Protein AF-A0A962DK98-F1 (afdb_monomer_lite)

Structure (mmCIF, N/CA/C/O backbone):
data_AF-A0A962DK98-F1
#
_entry.id   AF-A0A962DK98-F1
#
loop_
_atom_site.group_PDB
_atom_site.id
_atom_site.type_symbol
_atom_site.label_atom_id
_atom_site.label_alt_id
_atom_site.label_comp_id
_atom_site.label_asym_id
_atom_site.label_entity_id
_atom_site.label_seq_id
_atom_site.pdbx_PDB_ins_code
_atom_site.Cartn_x
_atom_site.Cartn_y
_atom_site.Cartn_z
_atom_site.occupancy
_atom_site.B_iso_or_equiv
_atom_site.auth_seq_id
_atom_site.auth_comp_id
_atom_site.auth_asym_id
_atom_site.auth_atom_id
_atom_site.pdbx_PDB_model_num
ATOM 1 N N . MET A 1 1 ? 20.259 10.736 -25.828 1.00 75.56 1 MET A N 1
ATOM 2 C CA . MET A 1 1 ? 18.842 11.181 -25.896 1.00 75.56 1 MET A CA 1
ATOM 3 C C . MET A 1 1 ? 17.900 9.994 -26.069 1.00 75.56 1 MET A C 1
ATOM 5 O O . MET A 1 1 ? 16.926 9.901 -25.338 1.00 75.56 1 MET A O 1
ATOM 9 N N . THR A 1 2 ? 18.225 9.055 -26.959 1.00 87.56 2 THR A N 1
ATOM 10 C CA . THR A 1 2 ? 17.518 7.776 -27.145 1.00 87.56 2 THR A CA 1
ATOM 11 C C . THR A 1 2 ? 17.383 6.957 -25.857 1.00 87.56 2 THR A C 1
ATOM 13 O O . THR A 1 2 ? 16.279 6.538 -25.536 1.00 87.56 2 THR A O 1
ATOM 16 N N . ASP A 1 3 ? 18.445 6.809 -25.060 1.00 86.94 3 ASP A N 1
ATOM 17 C CA . ASP A 1 3 ? 18.401 5.994 -23.829 1.00 86.94 3 ASP A CA 1
ATOM 18 C C . ASP A 1 3 ? 17.433 6.537 -22.774 1.00 86.94 3 ASP A C 1
ATOM 20 O O . ASP A 1 3 ? 16.737 5.778 -22.103 1.00 86.94 3 ASP A O 1
ATOM 24 N N . VAL A 1 4 ? 17.349 7.866 -22.662 1.00 91.19 4 VAL A N 1
ATOM 25 C CA . VAL A 1 4 ? 16.416 8.543 -21.751 1.00 91.19 4 VAL A CA 1
ATOM 26 C C . VAL A 1 4 ? 14.976 8.314 -22.204 1.00 91.19 4 VAL A C 1
ATOM 28 O O . VAL A 1 4 ? 14.119 8.014 -21.380 1.00 91.19 4 VAL A O 1
ATOM 31 N N . ILE A 1 5 ? 14.712 8.398 -23.511 1.00 93.88 5 ILE A N 1
ATOM 32 C CA . ILE A 1 5 ? 13.382 8.132 -24.075 1.00 93.88 5 ILE A CA 1
ATOM 33 C C . ILE A 1 5 ? 12.978 6.677 -23.816 1.00 93.88 5 ILE A C 1
ATOM 35 O O . ILE A 1 5 ? 11.867 6.426 -23.359 1.00 93.88 5 ILE A O 1
ATOM 39 N N . ILE A 1 6 ? 13.880 5.718 -24.040 1.00 92.94 6 ILE A N 1
ATOM 40 C CA . ILE A 1 6 ? 13.595 4.298 -23.798 1.00 92.94 6 ILE A CA 1
ATOM 41 C C . ILE A 1 6 ? 13.342 4.053 -22.301 1.00 92.94 6 ILE A C 1
ATOM 43 O O . ILE A 1 6 ? 12.376 3.379 -21.950 1.00 92.94 6 ILE A O 1
ATOM 47 N N . TRP A 1 7 ? 14.140 4.643 -21.407 1.00 93.62 7 TRP A N 1
ATOM 48 C CA . TRP A 1 7 ? 13.912 4.568 -19.957 1.00 93.62 7 TRP A CA 1
ATOM 49 C C . TRP A 1 7 ? 12.540 5.127 -19.539 1.00 93.62 7 TRP A C 1
ATOM 51 O O . TRP A 1 7 ? 11.826 4.496 -18.749 1.00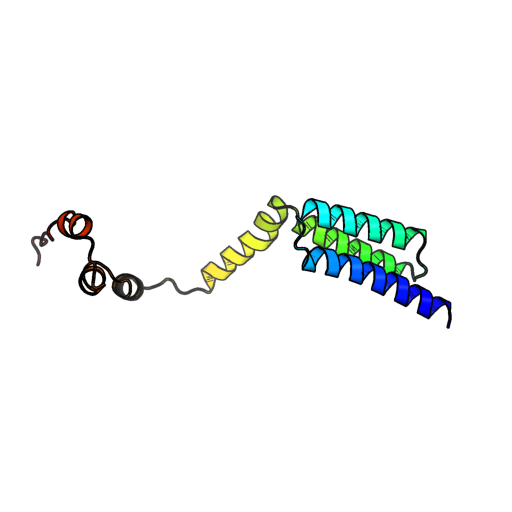 93.62 7 TRP A O 1
ATOM 61 N N . LEU A 1 8 ? 12.138 6.274 -20.096 1.00 94.25 8 LEU A N 1
ATOM 62 C CA . LEU A 1 8 ? 10.821 6.864 -19.853 1.00 94.25 8 LEU A CA 1
ATOM 63 C C . LEU A 1 8 ? 9.696 5.956 -20.351 1.00 94.25 8 LEU A C 1
ATOM 65 O O . LEU A 1 8 ? 8.725 5.753 -19.628 1.00 94.25 8 LEU A O 1
ATOM 69 N N . LEU A 1 9 ? 9.835 5.370 -21.543 1.00 95.69 9 LEU A N 1
ATOM 70 C CA . LEU A 1 9 ? 8.833 4.469 -22.115 1.00 95.69 9 LEU A CA 1
ATOM 71 C C . LEU A 1 9 ? 8.618 3.225 -21.251 1.00 95.69 9 LEU A C 1
ATOM 73 O O . LEU A 1 9 ? 7.476 2.877 -20.962 1.00 95.69 9 LEU A O 1
ATOM 77 N N . TRP A 1 10 ? 9.691 2.582 -20.791 1.00 95.44 10 TRP A N 1
ATOM 78 C CA . TRP A 1 10 ? 9.577 1.425 -19.901 1.00 95.44 10 TRP A CA 1
ATOM 79 C C . TRP A 1 10 ? 8.945 1.783 -18.553 1.00 95.44 10 TRP A C 1
ATOM 81 O O . TRP A 1 10 ? 8.107 1.041 -18.039 1.00 95.44 10 TRP A O 1
ATOM 91 N N . THR A 1 11 ? 9.317 2.932 -17.989 1.00 94.00 11 THR A N 1
ATOM 92 C CA . THR A 1 11 ? 8.747 3.412 -16.724 1.00 94.00 11 THR A CA 1
ATOM 93 C C . THR A 1 11 ? 7.260 3.742 -16.885 1.00 94.00 11 THR A C 1
ATOM 95 O O . THR A 1 11 ? 6.444 3.331 -16.060 1.00 94.00 11 THR A O 1
ATOM 98 N N . ALA A 1 12 ? 6.883 4.404 -17.980 1.00 96.31 12 ALA A N 1
ATOM 99 C CA . ALA A 1 12 ? 5.493 4.691 -18.316 1.00 96.31 12 ALA A CA 1
ATOM 100 C C . ALA A 1 12 ? 4.688 3.408 -18.569 1.00 96.31 12 ALA A C 1
ATOM 102 O O . ALA A 1 12 ? 3.551 3.309 -18.116 1.00 96.31 12 ALA A O 1
ATOM 103 N N . ALA A 1 13 ? 5.275 2.403 -19.225 1.00 96.31 13 ALA A N 1
ATOM 104 C CA . ALA A 1 13 ? 4.641 1.104 -19.431 1.00 96.31 13 ALA A CA 1
ATOM 105 C C . ALA A 1 13 ? 4.375 0.385 -18.098 1.00 96.31 13 ALA A C 1
ATOM 107 O O . ALA A 1 13 ? 3.264 -0.098 -17.879 1.00 96.31 13 ALA A O 1
ATOM 108 N N . LEU A 1 14 ? 5.347 0.374 -17.177 1.00 96.19 14 LEU A N 1
ATOM 109 C CA . LEU A 1 14 ? 5.176 -0.194 -15.835 1.00 96.19 14 LEU A CA 1
ATOM 110 C C . LEU A 1 14 ? 4.054 0.517 -15.060 1.00 96.19 14 LEU A C 1
ATOM 112 O O . LEU A 1 14 ? 3.195 -0.137 -14.468 1.00 96.19 14 LEU A O 1
ATOM 116 N N . MET A 1 15 ? 4.026 1.852 -15.101 1.00 95.81 15 MET A N 1
ATOM 117 C CA . MET A 1 15 ? 2.934 2.635 -14.516 1.00 95.81 15 MET A CA 1
ATOM 118 C C . MET A 1 15 ? 1.590 2.324 -15.179 1.00 95.81 15 MET A C 1
ATOM 120 O O . MET A 1 15 ? 0.589 2.176 -14.484 1.00 95.81 15 MET A O 1
ATOM 124 N N . GLY A 1 16 ? 1.567 2.178 -16.505 1.00 96.69 16 GLY A N 1
ATOM 125 C CA . GLY A 1 16 ? 0.383 1.815 -17.277 1.00 96.69 16 GLY A CA 1
ATOM 126 C C . GLY A 1 16 ? -0.197 0.465 -16.861 1.00 96.69 16 GLY A C 1
ATOM 127 O O . GLY A 1 16 ? -1.409 0.362 -16.687 1.00 96.69 16 GLY A O 1
ATOM 128 N N . VAL A 1 17 ? 0.649 -0.541 -16.609 1.00 95.88 17 VAL A N 1
ATOM 129 C CA . VAL A 1 17 ? 0.220 -1.829 -16.035 1.00 95.88 17 VAL A CA 1
ATOM 130 C C . VAL A 1 17 ? -0.432 -1.614 -14.669 1.00 95.88 17 VAL A C 1
ATOM 132 O O . VAL A 1 17 ? -1.541 -2.093 -14.447 1.00 95.88 17 VAL A O 1
ATOM 135 N N . GLY A 1 18 ? 0.201 -0.850 -13.772 1.00 94.12 18 GLY A N 1
ATOM 136 C CA . GLY A 1 18 ? -0.367 -0.538 -12.455 1.00 94.12 18 GLY A CA 1
ATOM 137 C C . GLY A 1 18 ? -1.726 0.170 -12.532 1.00 94.12 18 GLY A C 1
ATOM 138 O O . GLY A 1 18 ? -2.672 -0.219 -11.846 1.00 94.12 18 GLY A O 1
ATOM 139 N N . LEU A 1 19 ? -1.852 1.167 -13.411 1.00 95.00 19 LEU A N 1
ATOM 140 C CA . LEU A 1 19 ? -3.098 1.903 -13.636 1.00 95.00 19 LEU A CA 1
ATOM 141 C C . LEU A 1 19 ? -4.188 1.022 -14.246 1.00 95.00 19 LEU A C 1
ATOM 143 O O . LEU A 1 19 ? -5.339 1.107 -13.827 1.00 95.00 19 LEU A O 1
ATOM 147 N N . LEU A 1 20 ? -3.844 0.158 -15.202 1.00 96.25 20 LEU A N 1
ATOM 148 C CA . LEU A 1 20 ? -4.793 -0.770 -15.811 1.00 96.25 20 LEU A CA 1
ATOM 149 C C . LEU A 1 20 ? -5.330 -1.766 -14.779 1.00 96.25 20 LEU A C 1
ATOM 151 O O . LEU A 1 20 ? -6.539 -2.002 -14.736 1.00 96.25 20 LEU A O 1
ATOM 155 N N . LEU A 1 21 ? -4.450 -2.314 -13.935 1.00 94.88 21 LEU A N 1
ATOM 156 C CA . LEU A 1 21 ? -4.833 -3.214 -12.848 1.00 94.88 21 LEU A CA 1
ATOM 157 C C . LEU A 1 21 ? -5.805 -2.526 -11.878 1.00 94.88 21 LEU A C 1
ATOM 159 O O . LEU A 1 21 ? -6.839 -3.101 -11.530 1.00 94.88 21 LEU A O 1
ATOM 163 N N . ALA A 1 22 ? -5.519 -1.272 -11.514 1.00 92.50 22 ALA A N 1
ATOM 164 C CA . ALA A 1 22 ? -6.381 -0.463 -10.656 1.00 92.50 22 ALA A CA 1
ATOM 165 C C . ALA A 1 22 ? -7.728 -0.125 -11.320 1.00 92.50 22 ALA A C 1
ATOM 167 O O . ALA A 1 22 ? -8.779 -0.270 -10.696 1.00 92.50 22 ALA A O 1
ATOM 168 N N . TYR A 1 23 ? -7.719 0.272 -12.596 1.00 95.12 23 TYR A N 1
ATOM 169 C CA . TYR A 1 23 ? -8.925 0.612 -13.355 1.00 95.12 23 TYR A CA 1
ATOM 170 C C . TYR A 1 23 ? -9.861 -0.590 -13.505 1.00 95.12 23 TYR A C 1
ATOM 172 O O . TYR A 1 23 ? -11.074 -0.470 -13.341 1.00 95.12 23 TYR A O 1
ATOM 180 N N . ARG A 1 24 ? -9.293 -1.770 -13.770 1.00 94.62 24 ARG A N 1
ATOM 181 C CA . ARG A 1 24 ? -10.041 -3.027 -13.894 1.00 94.62 24 ARG A CA 1
ATOM 182 C C . ARG A 1 24 ? -10.414 -3.657 -12.551 1.00 94.62 24 ARG A C 1
ATOM 184 O O . ARG A 1 24 ? -11.121 -4.658 -12.559 1.00 94.62 24 ARG A O 1
ATOM 191 N N . ARG A 1 25 ? -9.991 -3.067 -11.424 1.00 91.19 25 ARG A N 1
ATOM 192 C CA . ARG A 1 25 ? -10.288 -3.525 -10.056 1.00 91.19 25 ARG A CA 1
ATOM 193 C C . ARG A 1 25 ? -9.976 -5.013 -9.839 1.00 91.19 25 ARG A C 1
ATOM 195 O O . ARG A 1 25 ? -10.769 -5.725 -9.226 1.00 91.19 25 ARG A O 1
ATOM 202 N N . PHE A 1 26 ? -8.837 -5.480 -10.353 1.00 89.12 26 PHE A N 1
ATOM 203 C CA . PHE A 1 26 ? -8.389 -6.855 -10.118 1.00 89.12 26 PHE A CA 1
ATOM 204 C C . PHE A 1 26 ? -8.141 -7.117 -8.628 1.00 89.12 26 PHE A C 1
ATOM 206 O O . PHE A 1 26 ? -7.879 -6.203 -7.842 1.00 89.12 26 PHE A O 1
ATOM 213 N N . ASP A 1 27 ? -8.202 -8.386 -8.238 1.00 91.62 27 ASP A N 1
ATOM 214 C CA . ASP A 1 27 ? -7.905 -8.822 -6.883 1.00 91.62 27 ASP A CA 1
ATOM 215 C C . ASP A 1 27 ? -6.433 -8.557 -6.515 1.00 91.62 27 ASP A C 1
ATOM 217 O O . ASP A 1 27 ? -5.533 -8.453 -7.359 1.00 91.62 27 ASP A O 1
ATOM 221 N N . LEU A 1 28 ? -6.188 -8.411 -5.212 1.00 87.75 28 LEU A N 1
ATOM 222 C CA . LEU A 1 28 ? -4.888 -8.038 -4.653 1.00 87.75 28 LEU A CA 1
ATOM 223 C C . LEU A 1 28 ? -3.751 -9.024 -5.010 1.00 87.75 28 LEU A C 1
ATOM 225 O O . LEU A 1 28 ? -2.669 -8.551 -5.378 1.00 87.75 28 LEU A O 1
ATOM 229 N N . PRO A 1 29 ? -3.936 -10.361 -4.927 1.00 89.62 29 PRO A N 1
ATOM 230 C CA . PRO A 1 29 ? -2.913 -11.328 -5.328 1.00 89.62 29 PRO A CA 1
ATOM 231 C C . PRO A 1 29 ? -2.544 -11.220 -6.809 1.00 89.62 29 PRO A C 1
ATOM 233 O O . PRO A 1 29 ? -1.364 -11.055 -7.123 1.00 89.62 29 PRO A O 1
ATOM 236 N N . THR A 1 30 ? -3.534 -11.229 -7.708 1.00 91.56 30 THR A N 1
ATOM 237 C CA . THR A 1 30 ? -3.305 -11.117 -9.159 1.00 91.56 30 THR A CA 1
ATOM 238 C C . THR A 1 30 ? -2.609 -9.809 -9.516 1.00 91.56 30 THR A C 1
ATOM 240 O O . THR A 1 30 ? -1.659 -9.805 -10.302 1.00 91.56 30 THR A O 1
ATOM 243 N N . SER A 1 31 ? -3.011 -8.701 -8.888 1.00 92.50 31 SER A N 1
ATOM 244 C CA . SER A 1 31 ? -2.372 -7.398 -9.091 1.00 92.50 31 SER A CA 1
ATOM 245 C C . SER A 1 31 ? -0.911 -7.399 -8.632 1.00 92.50 31 SER A C 1
ATOM 247 O O . SER A 1 31 ? -0.040 -6.902 -9.343 1.00 92.50 31 SER A O 1
ATOM 249 N N . THR A 1 32 ? -0.621 -8.006 -7.477 1.00 93.31 32 THR A N 1
ATOM 250 C CA . THR A 1 32 ? 0.743 -8.101 -6.928 1.00 93.31 32 THR A CA 1
ATOM 251 C C . THR A 1 32 ? 1.640 -8.970 -7.805 1.00 93.31 32 THR A C 1
ATOM 253 O O . THR A 1 32 ? 2.772 -8.585 -8.094 1.00 93.31 32 THR A O 1
ATOM 256 N N . LEU A 1 33 ? 1.132 -10.116 -8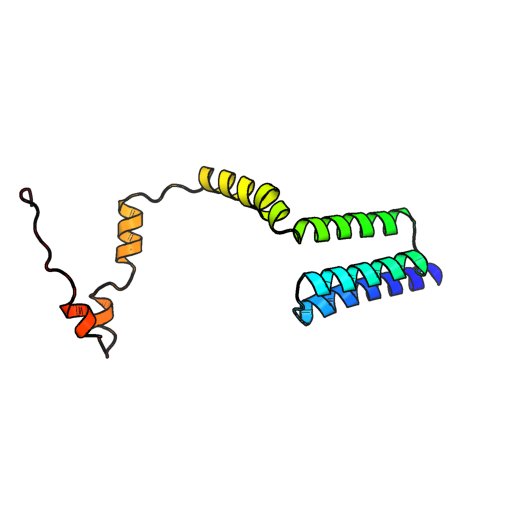.263 1.00 95.25 33 LEU A N 1
ATOM 257 C CA . LEU A 1 33 ? 1.870 -11.027 -9.134 1.00 95.25 33 LEU A CA 1
ATOM 258 C C . LEU A 1 33 ? 2.159 -10.381 -10.493 1.00 95.25 33 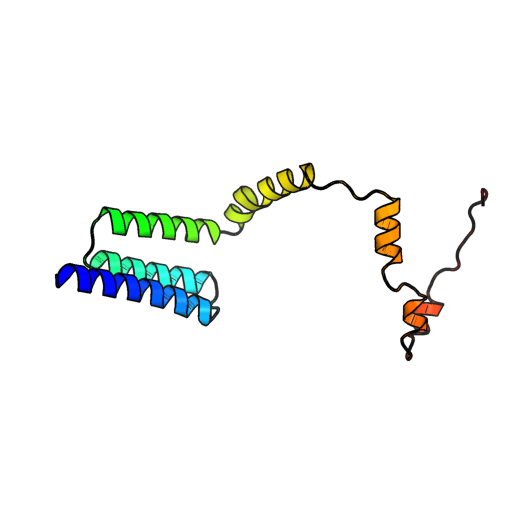LEU A C 1
ATOM 260 O O . LEU A 1 33 ? 3.292 -10.422 -10.965 1.00 95.25 33 LEU A O 1
ATOM 264 N N . THR A 1 34 ? 1.154 -9.743 -11.096 1.00 95.38 34 THR A N 1
ATOM 265 C CA . THR A 1 34 ? 1.281 -9.109 -12.415 1.00 95.38 34 THR A CA 1
ATOM 266 C C . THR A 1 34 ? 2.237 -7.920 -12.366 1.00 95.38 34 THR A C 1
ATOM 268 O O . THR A 1 34 ? 3.131 -7.812 -13.204 1.00 95.38 34 THR A O 1
ATOM 271 N N . LEU A 1 35 ? 2.099 -7.050 -11.360 1.00 96.12 35 LEU A N 1
ATOM 272 C CA . LEU A 1 35 ? 2.984 -5.900 -11.182 1.00 96.12 35 LEU A CA 1
ATOM 273 C C . LEU A 1 35 ? 4.417 -6.336 -10.842 1.00 96.12 35 LEU A C 1
ATOM 275 O O . LEU A 1 35 ? 5.367 -5.766 -11.374 1.00 96.12 35 LEU A O 1
ATOM 279 N N . GLY A 1 36 ? 4.578 -7.371 -10.012 1.00 96.31 36 GLY A N 1
ATOM 280 C CA . GLY A 1 36 ? 5.880 -7.958 -9.693 1.00 96.31 36 GLY A CA 1
ATOM 281 C C . GLY A 1 36 ? 6.556 -8.587 -10.911 1.00 96.31 36 GLY A C 1
ATOM 282 O O . GLY A 1 36 ? 7.739 -8.354 -11.146 1.00 96.31 36 GLY A O 1
ATOM 283 N N . GLY A 1 37 ? 5.798 -9.317 -11.734 1.00 97.06 37 GLY A N 1
ATOM 284 C CA . GLY A 1 37 ? 6.274 -9.859 -13.006 1.00 97.06 37 GLY A CA 1
ATOM 285 C C . GLY A 1 37 ? 6.702 -8.758 -13.977 1.00 97.06 37 GLY A C 1
ATOM 286 O O . GLY A 1 37 ? 7.801 -8.813 -14.525 1.00 97.06 37 GLY A O 1
ATOM 287 N N . ALA A 1 38 ? 5.888 -7.710 -14.131 1.00 96.50 38 ALA A N 1
ATOM 288 C CA . ALA A 1 38 ? 6.227 -6.554 -14.961 1.00 96.50 38 ALA A CA 1
ATOM 289 C C . ALA A 1 38 ? 7.491 -5.829 -14.460 1.00 96.50 38 ALA A C 1
ATOM 291 O O . ALA A 1 38 ? 8.360 -5.479 -15.261 1.00 96.50 38 ALA A O 1
ATOM 292 N N . LEU A 1 39 ? 7.637 -5.657 -13.142 1.00 97.19 39 LEU A N 1
ATOM 293 C CA . LEU A 1 39 ? 8.830 -5.065 -12.532 1.00 97.19 39 LEU A CA 1
ATOM 294 C C . LEU A 1 39 ? 10.076 -5.938 -12.738 1.00 97.19 39 LEU A C 1
ATOM 296 O O . LEU A 1 39 ? 11.161 -5.414 -12.998 1.00 97.19 39 LEU A O 1
ATOM 300 N N . PHE A 1 40 ? 9.936 -7.260 -12.654 1.00 96.94 40 PHE A N 1
ATOM 301 C CA . PHE A 1 40 ? 11.025 -8.199 -12.910 1.00 96.94 40 PHE A CA 1
ATOM 302 C C . PHE A 1 40 ? 11.500 -8.131 -14.366 1.00 96.94 40 PHE A C 1
ATOM 304 O O . PHE A 1 40 ? 12.696 -7.978 -14.615 1.00 96.94 40 PHE A O 1
ATOM 311 N N . VAL A 1 41 ? 10.569 -8.127 -15.326 1.00 96.94 41 VAL A N 1
ATOM 312 C CA . VAL A 1 41 ? 10.880 -7.942 -16.754 1.00 96.94 41 VAL A CA 1
ATOM 313 C C . VAL A 1 41 ? 11.559 -6.590 -16.994 1.00 96.94 41 VAL A C 1
ATOM 315 O O . VAL A 1 41 ? 12.602 -6.536 -17.646 1.00 96.94 41 VAL A O 1
ATOM 318 N N . TYR A 1 42 ? 11.038 -5.506 -16.410 1.00 95.88 42 TYR A N 1
ATOM 319 C CA . TYR A 1 42 ? 11.677 -4.190 -16.494 1.00 95.88 42 TYR A CA 1
ATOM 320 C C . TYR A 1 42 ? 13.094 -4.191 -15.899 1.00 95.88 42 TYR A C 1
ATOM 322 O O . TYR A 1 42 ? 14.003 -3.563 -16.439 1.00 95.88 42 TYR A O 1
ATOM 330 N N . SER A 1 43 ? 13.319 -4.932 -14.815 1.00 94.12 43 SER A N 1
ATOM 331 C CA . SER A 1 43 ? 14.631 -5.003 -14.168 1.00 94.12 43 SER A CA 1
ATOM 332 C C . SER A 1 43 ? 15.682 -5.680 -15.047 1.00 94.12 43 SER A C 1
ATOM 334 O O . SER A 1 43 ? 16.817 -5.196 -15.085 1.00 94.12 43 SER A O 1
ATOM 336 N N . LEU A 1 44 ? 15.305 -6.741 -15.768 1.00 94.69 44 LEU A N 1
ATOM 337 C CA . LEU A 1 44 ? 16.202 -7.503 -16.643 1.00 94.69 44 LEU A CA 1
ATOM 338 C C . LEU A 1 44 ? 16.481 -6.803 -17.977 1.00 94.69 44 LEU A C 1
ATOM 340 O O . LEU A 1 44 ? 17.632 -6.737 -18.398 1.00 94.69 44 LEU A O 1
ATOM 344 N N . PHE A 1 45 ? 15.442 -6.280 -18.633 1.00 94.19 45 PHE A N 1
ATOM 345 C CA . PHE A 1 45 ? 15.532 -5.804 -20.020 1.00 94.19 45 PHE A CA 1
ATOM 346 C C . PHE A 1 45 ? 15.463 -4.281 -20.159 1.00 94.19 45 PHE A C 1
ATOM 348 O O . PHE A 1 45 ? 15.888 -3.730 -21.173 1.00 94.19 45 PHE A O 1
ATOM 355 N N . GLY A 1 46 ? 14.926 -3.585 -19.158 1.00 89.75 46 GLY A N 1
ATOM 356 C CA . GLY A 1 46 ? 14.763 -2.140 -19.200 1.00 89.75 46 GLY A CA 1
ATOM 357 C C . GLY A 1 46 ? 16.068 -1.393 -18.918 1.00 89.75 46 GLY A C 1
ATOM 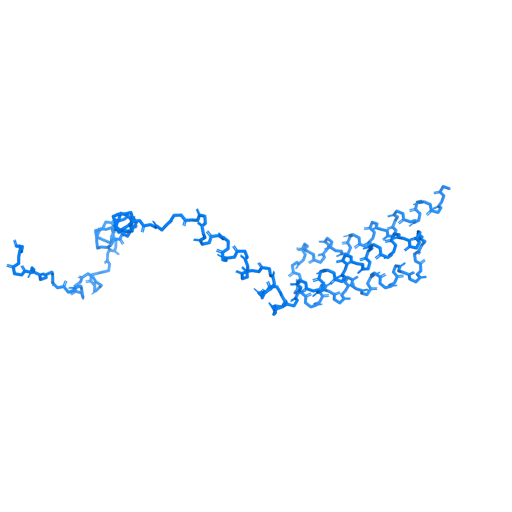358 O O . GLY A 1 46 ? 16.788 -1.745 -17.971 1.00 89.75 46 GLY A O 1
ATOM 359 N N . PRO A 1 47 ? 16.377 -0.323 -19.672 1.00 89.69 47 PRO A N 1
ATOM 360 C CA . PRO A 1 47 ? 17.452 0.584 -19.305 1.00 89.69 47 PRO A CA 1
ATOM 361 C C . PRO A 1 47 ? 17.054 1.384 -18.065 1.00 89.69 47 PRO A C 1
ATOM 363 O O . PRO A 1 47 ? 15.875 1.575 -17.774 1.00 89.69 47 PRO A O 1
ATOM 366 N N . GLY A 1 48 ? 18.043 1.862 -17.321 1.00 88.88 48 GLY A N 1
ATOM 367 C CA . GLY A 1 48 ? 17.813 2.671 -16.131 1.00 88.88 48 GLY A CA 1
ATOM 368 C C . GLY A 1 48 ? 18.903 2.469 -15.097 1.00 88.88 48 GLY A C 1
ATOM 369 O O . GLY A 1 48 ? 19.582 1.442 -15.066 1.00 88.88 48 GLY A O 1
ATOM 370 N N . TRP A 1 49 ? 19.076 3.470 -14.244 1.00 91.75 49 TRP A N 1
ATOM 371 C CA . TRP A 1 49 ? 20.111 3.445 -13.221 1.00 91.75 49 TRP A CA 1
ATOM 372 C C . TRP A 1 49 ? 19.777 2.411 -12.144 1.00 91.75 49 TRP A C 1
ATOM 374 O O . TRP A 1 49 ? 18.613 2.226 -11.783 1.00 91.75 49 TRP A O 1
ATOM 384 N N . ALA A 1 50 ? 20.800 1.757 -11.591 1.00 93.06 50 ALA A N 1
ATOM 385 C CA . ALA A 1 50 ? 20.613 0.720 -10.574 1.00 93.06 50 ALA A CA 1
ATOM 386 C C . ALA A 1 50 ? 19.843 1.237 -9.345 1.00 93.06 50 ALA A C 1
ATOM 388 O O . ALA A 1 50 ? 18.961 0.552 -8.835 1.00 93.06 50 ALA A O 1
ATOM 389 N N . ILE A 1 51 ? 20.112 2.479 -8.931 1.00 93.94 51 ILE A N 1
ATOM 390 C CA . ILE A 1 51 ? 19.429 3.143 -7.811 1.00 93.94 51 ILE A CA 1
ATOM 391 C C . ILE A 1 51 ? 17.924 3.278 -8.084 1.00 93.94 51 ILE A C 1
ATOM 393 O O . ILE A 1 51 ? 17.113 3.037 -7.194 1.00 93.94 51 ILE A O 1
ATOM 397 N N . TRP A 1 52 ? 17.541 3.603 -9.323 1.00 94.38 52 TRP A N 1
ATOM 398 C CA . TRP A 1 52 ? 16.135 3.708 -9.718 1.00 94.38 52 TRP A CA 1
ATOM 399 C C . TRP A 1 52 ? 15.422 2.357 -9.618 1.00 94.38 52 TRP A C 1
ATOM 401 O O . TRP A 1 52 ? 14.351 2.258 -9.023 1.00 94.38 52 TRP A O 1
ATOM 411 N N . LYS A 1 53 ? 16.043 1.290 -10.135 1.00 93.88 53 LYS A N 1
ATOM 412 C CA . LYS A 1 53 ? 15.492 -0.071 -10.045 1.00 93.88 53 LYS A CA 1
ATOM 413 C C . LYS A 1 53 ? 15.373 -0.532 -8.591 1.00 93.88 53 LYS A C 1
ATOM 415 O O . LYS A 1 53 ? 14.350 -1.098 -8.216 1.00 93.88 53 LYS A O 1
ATOM 420 N N . LEU A 1 54 ? 16.381 -0.249 -7.765 1.00 96.50 54 LEU A N 1
ATOM 421 C CA . LEU A 1 54 ? 16.359 -0.564 -6.336 1.00 96.50 54 LEU A CA 1
ATOM 422 C C . LEU A 1 54 ? 15.200 0.144 -5.630 1.00 96.50 54 LEU A C 1
ATOM 424 O O . LEU A 1 54 ? 14.466 -0.494 -4.880 1.00 96.50 54 LEU A O 1
ATOM 428 N N . LEU A 1 55 ? 14.990 1.431 -5.913 1.00 96.62 55 LEU A N 1
ATOM 429 C CA . LEU A 1 55 ? 13.871 2.191 -5.361 1.00 96.62 55 LEU A CA 1
ATOM 430 C C . LEU A 1 55 ? 12.517 1.562 -5.729 1.00 96.62 55 LEU A C 1
ATOM 432 O O . LEU A 1 55 ? 11.668 1.394 -4.855 1.00 96.62 55 LEU A O 1
ATOM 436 N N . LEU A 1 56 ? 12.329 1.141 -6.983 1.00 96.31 56 LEU A N 1
ATOM 437 C CA . LEU A 1 56 ? 11.101 0.458 -7.409 1.00 96.31 56 LEU A CA 1
ATOM 438 C C . LEU A 1 56 ? 10.882 -0.873 -6.679 1.00 96.31 56 LEU A C 1
ATOM 440 O O . LEU A 1 56 ? 9.758 -1.164 -6.272 1.00 96.31 56 LEU A O 1
ATOM 444 N N . TRP A 1 57 ? 11.941 -1.657 -6.460 1.00 97.25 57 TRP A N 1
ATOM 445 C CA . TRP A 1 57 ? 11.859 -2.897 -5.682 1.00 97.25 57 TRP A CA 1
ATOM 446 C C . TRP A 1 57 ? 11.519 -2.655 -4.213 1.00 97.25 57 TRP A C 1
ATOM 448 O O . TRP A 1 57 ? 10.715 -3.398 -3.653 1.00 97.25 57 TRP A O 1
ATOM 458 N N . VAL A 1 58 ? 12.071 -1.609 -3.595 1.00 97.31 58 VAL A N 1
ATOM 459 C CA . VAL A 1 58 ? 11.730 -1.221 -2.217 1.00 97.31 58 VAL A CA 1
ATOM 460 C C . VAL A 1 58 ? 10.258 -0.820 -2.115 1.00 97.31 58 VAL A C 1
ATOM 462 O O . VAL A 1 58 ? 9.558 -1.281 -1.213 1.00 97.31 58 VAL A O 1
ATOM 465 N N . LEU A 1 59 ? 9.759 -0.015 -3.058 1.00 95.81 59 LEU A N 1
ATOM 466 C CA . LEU A 1 59 ? 8.344 0.362 -3.106 1.00 95.81 59 LEU A CA 1
ATOM 467 C C . LEU A 1 59 ? 7.443 -0.863 -3.302 1.00 95.81 59 LEU A C 1
ATOM 469 O O . LEU A 1 59 ? 6.457 -1.022 -2.582 1.00 95.81 59 LEU A O 1
ATOM 473 N N . PHE A 1 60 ? 7.801 -1.758 -4.223 1.00 96.00 60 PHE A N 1
ATOM 474 C CA . PHE A 1 60 ? 7.069 -3.001 -4.450 1.00 96.00 60 PHE A CA 1
ATOM 475 C C . PHE A 1 60 ? 7.059 -3.899 -3.206 1.00 96.00 60 PHE A C 1
ATOM 477 O O . PHE A 1 60 ? 6.001 -4.390 -2.819 1.00 96.00 60 PHE A O 1
ATOM 484 N N . ALA A 1 61 ? 8.193 -4.055 -2.519 1.00 94.75 61 ALA A N 1
ATOM 485 C CA . ALA A 1 61 ? 8.267 -4.791 -1.258 1.00 94.75 61 ALA A CA 1
ATOM 486 C C . ALA A 1 61 ? 7.359 -4.173 -0.180 1.00 94.75 61 ALA A C 1
ATOM 488 O O . ALA A 1 61 ? 6.678 -4.902 0.543 1.00 94.75 61 ALA A O 1
ATOM 489 N N . GLY A 1 62 ? 7.285 -2.839 -0.115 1.00 92.50 62 GLY A N 1
ATOM 490 C CA . GLY A 1 62 ? 6.333 -2.124 0.734 1.00 92.50 62 GLY A CA 1
ATOM 491 C C . GLY A 1 62 ? 4.877 -2.472 0.407 1.00 92.50 62 GLY A C 1
ATOM 492 O O . GLY A 1 62 ? 4.107 -2.796 1.310 1.00 92.50 62 GLY A O 1
ATOM 493 N N . LEU A 1 63 ? 4.503 -2.486 -0.876 1.00 91.50 63 LEU A N 1
ATOM 494 C CA . LEU A 1 63 ? 3.162 -2.892 -1.318 1.00 91.50 63 LEU A CA 1
ATOM 495 C C . LEU A 1 63 ? 2.848 -4.350 -0.955 1.00 91.50 63 LEU A C 1
ATOM 497 O O . LEU A 1 63 ? 1.761 -4.637 -0.455 1.00 91.50 63 LEU A O 1
ATOM 501 N N . VAL A 1 64 ? 3.802 -5.265 -1.148 1.00 92.31 64 VAL A N 1
ATOM 502 C CA . VAL A 1 64 ? 3.665 -6.679 -0.762 1.00 92.31 64 VAL A CA 1
ATOM 503 C C . VAL A 1 64 ? 3.455 -6.811 0.748 1.00 92.31 64 VAL A C 1
ATOM 505 O O . VAL A 1 64 ? 2.558 -7.534 1.187 1.00 92.31 64 VAL A O 1
ATOM 508 N N . ALA A 1 65 ? 4.228 -6.080 1.555 1.00 89.50 65 ALA A N 1
ATOM 509 C CA . ALA A 1 65 ? 4.065 -6.066 3.006 1.00 89.50 65 ALA A CA 1
ATOM 510 C C . ALA A 1 65 ? 2.674 -5.550 3.418 1.00 89.50 65 ALA A C 1
ATOM 512 O O . ALA A 1 65 ? 2.034 -6.139 4.289 1.00 89.50 65 ALA A O 1
ATOM 513 N N . LEU A 1 66 ? 2.168 -4.506 2.753 1.00 87.00 66 LEU A N 1
ATOM 514 C CA . LEU A 1 66 ? 0.819 -3.967 2.973 1.00 87.00 66 LEU A CA 1
ATOM 515 C C . LEU A 1 66 ? -0.304 -4.914 2.528 1.00 87.00 66 LEU A C 1
ATOM 517 O O . LEU A 1 66 ? -1.403 -4.867 3.092 1.00 87.00 66 LEU A O 1
ATOM 521 N N . ASN A 1 67 ? -0.042 -5.776 1.544 1.00 89.44 67 ASN A N 1
ATOM 522 C CA . ASN A 1 67 ? -0.992 -6.792 1.097 1.00 89.44 67 ASN A CA 1
ATOM 523 C C . ASN A 1 67 ? -1.181 -7.901 2.154 1.00 89.44 67 ASN A C 1
ATOM 525 O O . ASN A 1 67 ? -2.261 -8.477 2.285 1.00 89.44 67 ASN A O 1
ATOM 529 N N . SER A 1 68 ? -0.168 -8.156 2.991 1.00 87.88 68 SER A N 1
ATOM 530 C CA . SER A 1 68 ? -0.300 -9.082 4.117 1.00 87.88 68 SER A CA 1
ATOM 531 C C . SER A 1 68 ? -1.263 -8.536 5.175 1.00 87.88 68 SER A C 1
ATOM 533 O O . SER A 1 68 ? -0.952 -7.609 5.929 1.00 87.88 68 SER A O 1
ATOM 535 N N . VAL A 1 69 ? -2.439 -9.165 5.276 1.00 87.06 69 VAL A N 1
ATOM 536 C CA . VAL A 1 69 ? -3.502 -8.785 6.222 1.00 87.06 69 VAL A CA 1
ATOM 537 C C . VAL A 1 69 ? -2.986 -8.751 7.662 1.00 87.06 69 VAL A C 1
ATOM 539 O O . VAL A 1 69 ? -3.299 -7.817 8.402 1.00 87.06 69 VAL A O 1
ATOM 542 N N . LYS A 1 70 ? -2.164 -9.735 8.052 1.00 89.50 70 LYS A N 1
ATOM 543 C CA . LYS A 1 70 ? -1.589 -9.816 9.401 1.00 89.50 70 LYS A CA 1
ATOM 544 C C . LYS A 1 70 ? -0.685 -8.618 9.689 1.00 89.50 70 LYS A C 1
ATOM 546 O O . LYS A 1 70 ? -0.874 -7.940 10.696 1.00 89.50 70 LYS A O 1
ATOM 551 N N . PHE A 1 71 ? 0.241 -8.325 8.774 1.00 89.94 71 PHE A N 1
ATOM 552 C CA . PHE A 1 71 ? 1.175 -7.211 8.920 1.00 89.94 71 PHE A CA 1
ATOM 553 C C . PHE A 1 71 ? 0.438 -5.872 8.998 1.00 89.94 71 PHE A C 1
ATOM 555 O O . PHE A 1 71 ? 0.633 -5.111 9.947 1.00 89.94 71 PHE A O 1
ATOM 562 N N . ARG A 1 72 ? -0.475 -5.620 8.051 1.00 90.38 72 ARG A N 1
ATOM 563 C CA . ARG A 1 72 ? -1.283 -4.397 8.011 1.00 90.38 72 ARG A CA 1
ATOM 564 C C . ARG A 1 72 ? -2.078 -4.206 9.301 1.00 90.38 72 ARG A C 1
ATOM 566 O O . ARG A 1 72 ? -2.051 -3.122 9.880 1.00 90.38 72 ARG A O 1
ATOM 573 N N . ARG A 1 73 ? -2.753 -5.253 9.785 1.00 90.19 73 ARG A N 1
ATOM 574 C CA . ARG A 1 73 ? -3.583 -5.168 10.993 1.00 90.19 73 ARG A CA 1
ATOM 575 C C . ARG A 1 73 ? -2.747 -4.877 12.236 1.00 90.19 73 ARG A C 1
ATOM 577 O O . ARG A 1 73 ? -3.098 -3.987 13.003 1.00 90.19 73 ARG A O 1
ATOM 584 N N . GLU A 1 74 ? -1.664 -5.620 12.441 1.00 92.50 74 GLU A N 1
ATOM 585 C CA . GLU A 1 74 ? -0.873 -5.565 13.677 1.00 92.50 74 GLU A CA 1
ATOM 586 C C . GLU A 1 74 ? 0.030 -4.332 13.756 1.00 92.50 74 GLU A C 1
ATOM 588 O O . GLU A 1 74 ? 0.173 -3.751 14.830 1.00 92.50 74 GLU A O 1
ATOM 593 N N . ARG A 1 75 ? 0.641 -3.928 12.635 1.00 91.75 75 ARG A N 1
ATOM 594 C CA . ARG A 1 75 ? 1.661 -2.869 12.615 1.00 91.75 75 ARG A CA 1
ATOM 595 C C . ARG A 1 75 ? 1.134 -1.502 12.205 1.00 91.75 75 ARG A C 1
ATOM 597 O O . ARG A 1 75 ? 1.760 -0.511 12.559 1.00 91.75 75 ARG A O 1
ATOM 604 N N . ILE A 1 76 ? 0.014 -1.439 11.484 1.00 91.50 76 ILE A N 1
ATOM 605 C CA . ILE A 1 76 ? -0.520 -0.176 10.955 1.00 91.50 76 ILE A CA 1
ATOM 606 C C . ILE A 1 76 ? -1.870 0.132 11.590 1.00 91.50 76 ILE A C 1
ATOM 608 O O . ILE A 1 76 ? -2.017 1.143 12.271 1.00 91.50 76 ILE A O 1
ATOM 612 N N . THR A 1 77 ? -2.853 -0.753 11.419 1.00 93.19 77 THR A N 1
ATOM 613 C CA . THR A 1 77 ? -4.228 -0.480 11.855 1.00 93.19 77 THR A CA 1
ATOM 614 C C . THR A 1 77 ? -4.354 -0.423 13.377 1.00 93.19 77 THR A C 1
ATOM 616 O O . THR A 1 77 ? -4.983 0.493 13.896 1.00 93.19 77 THR A O 1
ATOM 619 N N . LEU A 1 78 ? -3.760 -1.370 14.112 1.00 93.44 78 LEU A N 1
ATOM 620 C CA . LEU A 1 78 ? -3.914 -1.442 15.567 1.00 93.44 78 LEU A CA 1
ATOM 621 C C . LEU A 1 78 ? -3.279 -0.245 16.305 1.00 93.44 78 LEU A C 1
ATOM 623 O O . LEU A 1 78 ? -3.956 0.321 17.164 1.00 93.44 78 LEU A O 1
ATOM 627 N N . PRO A 1 79 ? -2.038 0.188 16.002 1.00 92.94 79 PRO A N 1
ATOM 628 C CA . PRO A 1 79 ? -1.464 1.377 16.633 1.00 92.94 79 PRO A CA 1
ATOM 629 C C . PRO A 1 79 ? -2.231 2.651 16.280 1.00 92.94 79 PRO A C 1
ATOM 631 O O . PRO A 1 79 ? -2.490 3.465 17.164 1.00 92.94 79 PRO A O 1
ATOM 634 N N . LEU A 1 80 ? -2.658 2.789 15.019 1.00 93.19 80 LEU A N 1
ATOM 635 C CA . LEU A 1 80 ? -3.457 3.930 14.579 1.00 93.19 80 LEU A CA 1
ATOM 636 C C . LEU A 1 80 ? -4.799 3.987 15.317 1.00 93.19 80 LEU A C 1
ATOM 638 O O . LEU A 1 80 ? -5.193 5.048 15.784 1.00 93.19 80 LEU A O 1
ATOM 642 N N . LEU A 1 81 ? -5.465 2.842 15.493 1.00 93.06 81 LEU A N 1
ATOM 643 C CA . LEU A 1 81 ? -6.704 2.753 16.264 1.00 93.06 81 LEU A CA 1
ATOM 644 C C . LEU A 1 81 ? -6.488 3.109 17.740 1.00 93.06 81 LEU A C 1
ATOM 646 O O . LEU A 1 81 ? -7.331 3.775 18.335 1.00 93.06 81 LEU A O 1
ATOM 650 N N . ARG A 1 82 ? -5.373 2.677 18.342 1.00 91.88 82 ARG A N 1
ATOM 651 C CA . ARG A 1 82 ? -5.034 3.039 19.729 1.00 91.88 82 ARG A CA 1
ATOM 652 C C . ARG A 1 82 ? -4.840 4.543 19.876 1.00 91.88 82 ARG A C 1
ATOM 654 O O . ARG A 1 82 ? -5.416 5.117 20.787 1.00 91.88 82 ARG A O 1
ATOM 661 N N . PHE A 1 83 ? -4.092 5.160 18.965 1.00 93.25 83 PHE A N 1
ATOM 662 C CA . PHE A 1 83 ? -3.911 6.610 18.937 1.00 93.25 83 PHE A CA 1
ATOM 663 C C . PHE A 1 83 ? -5.242 7.341 18.737 1.00 93.25 83 PHE A C 1
ATOM 665 O O . PHE A 1 83 ? -5.568 8.258 19.485 1.00 93.25 83 PHE A O 1
ATOM 672 N N . TYR A 1 84 ? -6.045 6.891 17.772 1.00 90.50 84 TYR A N 1
ATOM 673 C CA . TYR A 1 84 ? -7.349 7.474 17.478 1.00 90.50 84 TYR A CA 1
ATOM 674 C C . TYR A 1 84 ? -8.275 7.458 18.702 1.00 90.50 84 TYR A C 1
ATOM 676 O O . TYR A 1 84 ? -8.898 8.463 19.022 1.00 90.50 84 TYR A O 1
ATOM 684 N N . ARG A 1 85 ? -8.293 6.354 19.458 1.00 87.38 85 ARG A N 1
ATOM 685 C CA . ARG A 1 85 ? -9.056 6.247 20.713 1.00 87.38 85 ARG A CA 1
ATOM 686 C C . ARG A 1 85 ? -8.606 7.216 21.807 1.00 87.38 85 ARG A C 1
ATOM 688 O O . ARG A 1 85 ? -9.374 7.455 22.726 1.00 87.38 85 ARG A O 1
ATOM 695 N N . THR A 1 86 ? -7.382 7.734 21.745 1.00 87.25 86 THR A N 1
ATOM 696 C CA . THR A 1 86 ? -6.892 8.734 22.703 1.00 87.25 86 THR A CA 1
ATOM 697 C C . THR A 1 86 ? -7.347 10.145 22.341 1.00 87.25 86 THR A C 1
ATOM 699 O O . THR A 1 86 ? -7.539 10.961 23.233 1.00 87.25 86 THR A O 1
ATOM 702 N N . VAL A 1 87 ? -7.508 10.442 21.048 1.00 88.88 87 VAL A N 1
ATOM 703 C CA . VAL A 1 87 ? -7.875 11.788 20.570 1.00 88.88 87 VAL A CA 1
ATOM 704 C C . VAL A 1 87 ? -9.375 11.969 20.368 1.00 88.88 87 VAL A C 1
ATOM 706 O O . VAL A 1 87 ? -9.852 13.099 20.378 1.00 88.88 87 VAL A O 1
ATOM 709 N N . VAL A 1 88 ? -10.122 10.880 20.169 1.00 85.00 88 VAL A N 1
ATOM 710 C CA . VAL A 1 88 ? -11.578 10.943 20.052 1.00 85.00 88 VAL A CA 1
ATOM 711 C C . VAL A 1 88 ? -12.192 11.086 21.440 1.00 85.00 88 VAL A C 1
ATOM 713 O O . VAL A 1 88 ? -11.989 10.198 22.273 1.00 85.00 88 VAL A O 1
ATOM 716 N N . PRO A 1 89 ? -12.955 12.164 21.695 1.00 76.31 89 PRO A 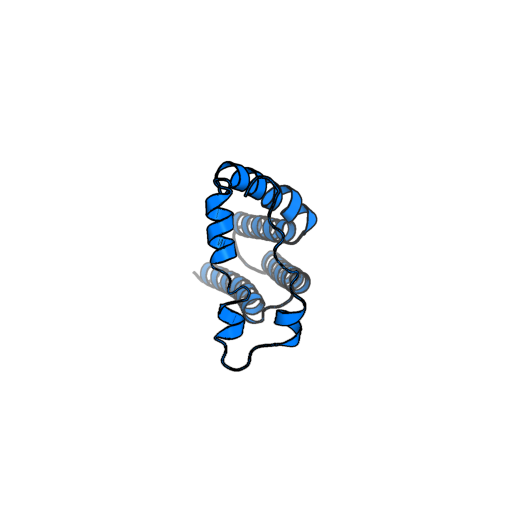N 1
ATOM 717 C CA . PRO A 1 89 ? -13.710 12.283 22.929 1.00 76.31 89 PRO A CA 1
ATOM 718 C C . PRO A 1 89 ? -14.724 11.142 23.007 1.00 76.31 89 PRO A C 1
ATOM 720 O O . PRO A 1 89 ? -15.365 10.780 22.019 1.00 76.31 89 PRO A O 1
ATOM 723 N N . GLN A 1 90 ? -14.845 10.544 24.188 1.00 74.44 90 GLN A N 1
ATOM 724 C CA . GLN A 1 90 ? -15.920 9.595 24.433 1.00 74.44 90 GLN A CA 1
ATOM 725 C C . GLN A 1 90 ? -17.232 10.380 24.410 1.00 74.44 90 GLN A C 1
ATOM 727 O O . GLN A 1 90 ? -17.341 11.378 25.116 1.00 74.44 90 GLN A O 1
ATOM 732 N N . LEU A 1 91 ? -18.185 9.947 23.579 1.00 77.50 91 LEU A N 1
ATOM 733 C CA . LEU A 1 91 ? -19.541 10.500 23.565 1.00 77.50 91 LEU A CA 1
ATOM 734 C C . LEU A 1 91 ? -20.098 10.461 24.988 1.00 77.50 91 LEU A C 1
ATOM 736 O O . LEU A 1 91 ? -20.069 9.390 25.611 1.00 77.50 91 LEU A O 1
ATOM 740 N N . SER A 1 92 ? -20.578 11.602 25.485 1.00 79.25 92 SER A N 1
ATOM 741 C CA . SER A 1 92 ? -21.297 11.625 26.759 1.00 79.25 92 SER A CA 1
ATOM 742 C C . SER A 1 92 ? -22.572 10.793 26.642 1.00 79.25 92 SER A C 1
ATOM 744 O O . SER A 1 92 ? -23.093 10.583 25.543 1.00 79.25 92 SER A O 1
ATOM 746 N N . ASP A 1 93 ? -23.098 10.335 27.776 1.00 74.50 93 ASP A N 1
ATOM 747 C CA . ASP A 1 93 ? -24.348 9.573 27.783 1.00 74.50 93 ASP A CA 1
ATOM 748 C C . ASP A 1 93 ? -25.488 10.371 27.125 1.00 74.50 93 ASP A C 1
ATOM 750 O O . ASP A 1 93 ? -26.237 9.818 26.328 1.00 74.50 93 ASP A O 1
ATOM 754 N N . THR A 1 94 ? -25.508 11.695 27.312 1.00 78.12 94 THR A N 1
ATOM 755 C CA . THR A 1 94 ? -26.475 12.605 26.682 1.00 78.12 94 THR A CA 1
ATOM 756 C C . THR A 1 94 ? -26.276 12.789 25.172 1.00 78.12 94 THR A C 1
ATOM 758 O O . THR A 1 94 ? -27.255 12.897 24.438 1.00 78.12 94 THR A O 1
ATOM 761 N N . GLU A 1 95 ? -25.038 12.815 24.665 1.00 77.69 95 GLU A N 1
ATOM 762 C CA . GLU A 1 95 ? -24.765 12.875 23.219 1.00 77.69 95 GLU A CA 1
ATOM 763 C C . GLU A 1 95 ? -25.082 11.543 22.531 1.00 77.69 95 GLU A C 1
ATOM 765 O O . GLU A 1 95 ? -25.533 11.530 21.384 1.00 77.69 95 GLU A O 1
ATOM 770 N N . ARG A 1 96 ? -24.872 10.420 23.232 1.00 76.44 96 ARG A N 1
ATOM 771 C CA . ARG A 1 96 ? -25.283 9.094 22.763 1.00 76.44 96 ARG A CA 1
ATOM 772 C C . ARG A 1 96 ? -26.804 8.992 22.698 1.00 76.44 96 ARG A C 1
ATOM 774 O O . ARG A 1 96 ? -27.315 8.602 21.654 1.00 76.44 96 ARG A O 1
ATOM 781 N N . GLU A 1 97 ? -27.506 9.408 23.749 1.00 70.81 97 GLU A N 1
ATOM 782 C CA . GLU A 1 97 ? -28.973 9.470 23.764 1.00 70.81 97 GLU A CA 1
ATOM 783 C C . GLU A 1 97 ? -29.512 10.376 22.660 1.00 70.81 97 GLU A C 1
ATOM 785 O O . GLU A 1 97 ? -30.446 9.996 21.968 1.00 70.81 97 GLU A O 1
ATOM 790 N N . ALA A 1 98 ? -28.895 11.536 22.421 1.00 75.94 98 ALA A N 1
ATOM 791 C CA . ALA A 1 98 ? -29.306 12.432 21.343 1.00 75.94 98 ALA A CA 1
ATOM 792 C C . ALA A 1 98 ? -29.082 11.828 19.941 1.00 75.94 98 ALA A C 1
ATOM 794 O O . ALA A 1 98 ? -29.899 12.033 19.043 1.00 75.94 98 ALA A O 1
ATOM 795 N N . LEU A 1 99 ? -27.997 11.072 19.739 1.00 72.62 99 LEU A N 1
ATOM 796 C CA . LEU A 1 99 ? -27.733 10.352 18.487 1.00 72.62 99 LEU A CA 1
ATOM 797 C C . LEU A 1 99 ? -28.698 9.178 18.274 1.00 72.62 99 LEU A C 1
ATOM 799 O O . LEU A 1 99 ? -29.152 8.963 17.151 1.00 72.62 99 LEU A O 1
ATOM 803 N N . GLU A 1 100 ? -29.020 8.434 19.332 1.00 68.56 100 GLU A N 1
ATOM 804 C CA . GLU A 1 100 ? -29.979 7.325 19.291 1.00 68.56 100 GLU A CA 1
ATOM 805 C C . GLU A 1 100 ? -31.418 7.835 19.122 1.00 68.56 100 GLU A C 1
ATOM 807 O O . GLU A 1 100 ? -32.151 7.313 18.283 1.00 68.56 100 GLU A O 1
ATOM 812 N N . ALA A 1 101 ? -31.787 8.929 19.793 1.00 67.75 101 ALA A N 1
ATOM 813 C CA . ALA A 1 101 ? -33.059 9.631 19.611 1.00 67.75 101 ALA A CA 1
ATOM 814 C C . ALA A 1 101 ? -33.192 10.286 18.224 1.00 67.75 101 ALA A C 1
ATOM 816 O O . ALA A 1 101 ? -34.300 10.504 17.739 1.00 67.75 101 ALA A O 1
ATOM 817 N N . GLY A 1 102 ? -32.069 10.581 17.560 1.00 59.66 102 GLY A N 1
ATOM 818 C CA . GLY A 1 102 ? -32.024 11.047 16.173 1.00 59.66 102 GLY A CA 1
ATOM 819 C C . GLY A 1 102 ? -32.277 9.949 15.135 1.00 59.66 102 GLY A C 1
ATOM 820 O O . GLY A 1 102 ? -32.455 10.257 13.954 1.00 59.66 102 GLY A O 1
ATOM 821 N N . THR A 1 103 ? -32.310 8.674 15.540 1.00 61.09 103 THR A N 1
ATOM 822 C CA . THR A 1 103 ? -32.821 7.603 14.681 1.00 61.09 103 THR A CA 1
ATOM 823 C C . THR A 1 103 ? -34.331 7.502 14.828 1.00 61.09 103 THR A C 1
ATOM 825 O O . THR A 1 103 ? -34.870 7.513 15.928 1.00 61.09 103 THR A O 1
ATOM 828 N N . VAL A 1 104 ? -35.022 7.412 13.693 1.00 61.88 104 VAL A N 1
ATOM 829 C CA . VAL A 1 104 ? -36.458 7.144 13.627 1.00 61.88 104 VAL A CA 1
ATOM 830 C C . VAL A 1 104 ? -36.750 5.855 14.405 1.00 61.88 104 VAL A C 1
ATOM 832 O O . VAL A 1 104 ? -36.454 4.762 13.925 1.00 61.88 104 VAL A O 1
ATOM 835 N N . TRP A 1 105 ? -37.259 6.003 15.630 1.00 68.12 105 TRP A N 1
ATOM 836 C CA . TRP A 1 105 ? -37.534 4.890 16.535 1.00 68.12 105 TRP A CA 1
ATOM 837 C C . TRP A 1 105 ? -38.923 4.316 16.214 1.00 68.12 105 TRP A C 1
ATOM 839 O O . TRP A 1 105 ? -39.097 3.706 15.163 1.00 68.12 105 TRP A O 1
ATOM 849 N N . TRP A 1 106 ? -39.943 4.551 17.035 1.00 71.50 106 TRP A N 1
ATOM 850 C CA . TRP A 1 106 ? -41.329 4.206 16.690 1.00 71.50 106 TRP A CA 1
ATOM 851 C C . TRP A 1 106 ? -42.051 5.358 15.971 1.00 71.50 106 TRP A C 1
ATOM 853 O O . TRP A 1 106 ? -42.900 5.112 15.116 1.00 71.50 106 TRP A O 1
ATOM 863 N N . ASP A 1 107 ? -41.673 6.609 16.260 1.00 73.44 107 ASP A N 1
ATOM 864 C CA . ASP A 1 107 ? -42.324 7.807 15.720 1.00 73.44 107 ASP A CA 1
ATOM 865 C C . ASP A 1 107 ? -42.211 7.891 14.202 1.00 73.44 107 ASP A C 1
ATOM 867 O O . ASP A 1 107 ? -43.202 8.016 13.489 1.00 73.44 107 ASP A O 1
ATOM 871 N N . GLY A 1 108 ? -40.996 7.804 13.665 1.00 76.12 108 GLY A N 1
ATOM 872 C CA . GLY A 1 108 ? -40.835 7.936 12.222 1.00 76.12 108 GLY A CA 1
ATOM 873 C C . GLY A 1 108 ? -41.306 6.701 11.444 1.00 76.12 108 GLY A C 1
ATOM 874 O O . GLY A 1 108 ? -41.632 6.870 10.277 1.00 76.12 108 GLY A O 1
ATOM 875 N N . GLU A 1 109 ? -41.429 5.515 12.066 1.00 80.19 109 GLU A N 1
ATOM 876 C CA . GLU A 1 109 ? -42.122 4.355 11.473 1.00 80.19 109 GLU A CA 1
ATOM 877 C C . GLU A 1 109 ? -43.595 4.723 11.222 1.00 80.19 109 GLU A C 1
ATOM 879 O O . GLU A 1 109 ? -44.099 4.532 10.115 1.00 80.19 109 GLU A O 1
ATOM 884 N N . LEU A 1 110 ? -44.240 5.376 12.199 1.00 80.81 110 LEU A N 1
ATOM 885 C CA . LEU A 1 110 ? -45.620 5.869 12.121 1.00 80.81 110 LEU A CA 1
ATOM 886 C C . LEU A 1 110 ? -45.830 6.899 10.993 1.00 80.81 110 LEU A C 1
ATOM 888 O O . LEU A 1 110 ? -46.901 6.944 10.386 1.00 80.81 110 LEU A O 1
ATOM 892 N N . PHE A 1 111 ? -44.804 7.698 10.679 1.00 77.94 111 PHE A N 1
ATOM 893 C CA . PHE A 1 111 ? -44.847 8.743 9.646 1.00 77.94 111 PHE A CA 1
ATOM 894 C C . PHE A 1 111 ? -44.315 8.307 8.265 1.00 77.94 111 PHE A C 1
ATOM 896 O O . PHE A 1 111 ? -44.224 9.138 7.361 1.00 77.94 111 PHE A O 1
ATOM 903 N N . THR A 1 112 ? -44.013 7.019 8.045 1.00 78.19 112 THR A N 1
ATOM 904 C CA . THR A 1 112 ? -43.535 6.504 6.738 1.00 78.19 112 THR A CA 1
ATOM 905 C C . THR A 1 112 ? -44.625 6.337 5.668 1.00 78.19 112 THR A C 1
ATOM 907 O O . THR A 1 112 ? -44.316 6.059 4.510 1.00 78.19 112 THR A O 1
ATOM 910 N N . GLY A 1 113 ? -45.905 6.486 6.023 1.00 83.06 113 GLY A N 1
ATOM 911 C CA . GLY A 1 113 ? -47.052 6.288 5.124 1.00 83.06 113 GLY A CA 1
ATOM 912 C C . GLY A 1 113 ? -47.479 4.823 4.934 1.00 83.06 113 GLY A C 1
ATOM 913 O O . GLY A 1 113 ? -48.643 4.578 4.624 1.00 83.06 113 GLY A O 1
ATOM 914 N N . LEU A 1 114 ? -46.585 3.858 5.181 1.00 83.12 114 LEU A N 1
ATOM 915 C CA . LEU A 1 114 ? -46.844 2.408 5.211 1.00 83.12 114 LEU A CA 1
ATOM 916 C C . LEU A 1 114 ? -46.159 1.769 6.443 1.00 83.12 114 LEU A C 1
ATOM 918 O O . LEU A 1 114 ? -45.221 0.990 6.281 1.00 83.12 114 LEU A O 1
ATOM 922 N N . PRO A 1 115 ? -46.598 2.107 7.669 1.00 85.81 115 PRO A N 1
ATOM 923 C CA . PRO A 1 115 ? -45.986 1.603 8.901 1.00 85.81 115 PRO A CA 1
ATOM 924 C C . PRO A 1 115 ? -46.129 0.082 9.065 1.00 85.81 115 PRO A C 1
ATOM 926 O O . PRO A 1 115 ? -47.202 -0.483 8.820 1.00 85.81 115 PRO A O 1
ATOM 929 N N . ASP A 1 116 ? -45.080 -0.574 9.572 1.00 83.44 116 ASP A N 1
ATOM 930 C CA . ASP A 1 116 ? -45.147 -1.968 10.029 1.00 83.44 116 ASP A CA 1
ATOM 931 C C . ASP A 1 116 ? -45.783 -2.065 11.429 1.00 83.44 116 ASP A C 1
ATOM 933 O O . ASP A 1 116 ? -45.139 -1.932 12.475 1.00 83.44 116 ASP A O 1
ATOM 937 N N . TRP A 1 117 ? -47.088 -2.334 11.450 1.00 84.31 117 TRP A N 1
ATOM 938 C CA . TRP A 1 117 ? -47.868 -2.475 12.682 1.00 84.31 117 TRP A CA 1
ATOM 939 C C . TRP A 1 117 ? -47.460 -3.671 13.547 1.00 84.31 117 TRP A C 1
ATOM 941 O O . TRP A 1 117 ? -47.605 -3.612 14.769 1.00 84.31 117 TRP A O 1
ATOM 951 N N . GLY A 1 118 ? -46.945 -4.746 12.941 1.00 85.00 118 GLY A N 1
ATOM 952 C CA . GLY A 1 118 ? -46.493 -5.923 13.683 1.00 85.00 118 GLY A CA 1
ATOM 953 C C . GLY A 1 118 ? -45.284 -5.592 14.551 1.00 85.00 118 GLY A C 1
ATOM 954 O O . GLY A 1 118 ? -45.213 -6.001 15.710 1.00 85.00 118 GLY A O 1
ATOM 955 N N . ARG A 1 119 ? -44.373 -4.775 14.015 1.00 79.56 119 ARG A N 1
ATOM 956 C CA . ARG A 1 119 ? -43.212 -4.260 14.743 1.00 79.56 119 ARG A CA 1
ATOM 957 C C . ARG A 1 119 ? -43.610 -3.307 15.871 1.00 79.56 119 ARG A C 1
ATOM 959 O O . ARG A 1 119 ? -43.083 -3.437 16.972 1.00 79.56 119 ARG A O 1
ATOM 966 N N . LEU A 1 120 ? -44.546 -2.389 15.622 1.00 81.31 120 LEU A N 1
ATOM 967 C CA . LEU A 1 120 ? -44.997 -1.413 16.625 1.00 81.31 120 LEU A CA 1
ATOM 968 C C . LEU A 1 120 ? -45.703 -2.074 17.818 1.00 81.31 120 LEU A C 1
ATOM 970 O O . LEU A 1 120 ? -45.462 -1.689 18.958 1.00 81.31 120 LEU A O 1
ATOM 974 N N . MET A 1 121 ? -46.535 -3.093 17.581 1.00 83.62 121 MET A N 1
ATOM 975 C CA . MET A 1 121 ? -47.255 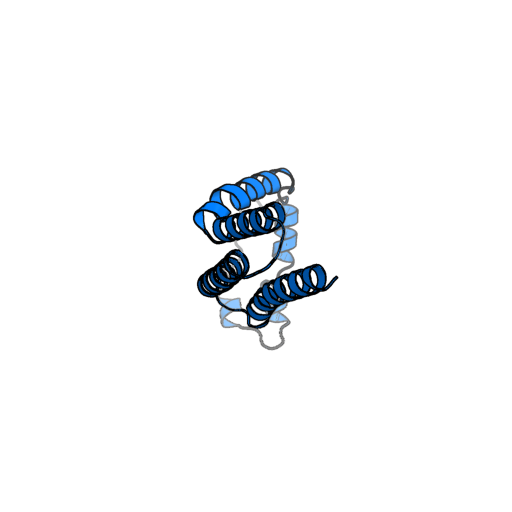-3.791 18.658 1.00 83.62 121 MET A CA 1
ATOM 976 C C . MET A 1 121 ? -46.401 -4.792 19.441 1.00 83.62 121 MET A C 1
ATOM 978 O O . MET A 1 121 ? -46.806 -5.231 20.515 1.00 83.62 121 MET A O 1
ATOM 982 N N . ALA A 1 122 ? -45.227 -5.155 18.925 1.00 83.81 122 ALA A N 1
ATOM 983 C CA . ALA A 1 122 ? -44.275 -6.013 19.622 1.00 83.81 122 ALA A CA 1
ATOM 984 C C . ALA A 1 122 ? -43.366 -5.241 20.599 1.00 83.81 122 ALA A C 1
ATOM 986 O O . ALA A 1 122 ? -42.596 -5.867 21.331 1.00 83.81 122 ALA A O 1
ATOM 987 N N . LEU A 1 123 ? -43.430 -3.903 20.615 1.00 77.06 123 LEU A N 1
ATOM 988 C CA . LEU A 1 123 ? -42.648 -3.088 21.542 1.00 77.06 123 LEU A CA 1
ATOM 989 C C . LEU A 1 123 ? -43.163 -3.276 22.982 1.00 77.06 123 LEU A C 1
ATOM 991 O O . LEU A 1 123 ? -44.371 -3.210 23.218 1.00 77.06 123 LEU A O 1
ATOM 995 N N . PRO A 1 124 ? -42.271 -3.518 23.959 1.00 76.56 124 PRO A N 1
ATOM 996 C CA . PRO A 1 124 ? -42.670 -3.693 25.348 1.00 76.56 124 PRO A CA 1
ATOM 997 C C . PRO A 1 124 ? -43.258 -2.396 25.913 1.00 76.56 124 PRO A C 1
ATOM 999 O O . PRO A 1 124 ? -42.772 -1.303 25.624 1.00 76.56 124 PRO A O 1
ATOM 1002 N N . ALA A 1 125 ? -44.290 -2.523 26.749 1.00 77.50 125 ALA A N 1
ATOM 1003 C CA . ALA A 1 125 ? -44.866 -1.379 27.445 1.00 77.50 125 ALA A CA 1
ATOM 1004 C C . ALA A 1 125 ? -43.809 -0.727 28.363 1.00 77.50 125 ALA A C 1
ATOM 1006 O O . ALA A 1 125 ? -43.140 -1.460 29.102 1.00 77.50 125 ALA A O 1
ATOM 1007 N N . PRO A 1 126 ? -43.665 0.614 28.355 1.00 71.69 126 PRO A N 1
ATOM 1008 C CA . PRO A 1 126 ? -42.789 1.306 29.292 1.00 71.69 126 PRO A CA 1
ATOM 1009 C C . PRO A 1 126 ? -43.227 0.997 30.725 1.00 71.69 126 PRO A C 1
ATOM 1011 O O . PRO A 1 126 ? -44.410 1.106 31.052 1.00 71.69 126 PRO A O 1
ATOM 1014 N N . GLN A 1 127 ? -42.285 0.596 31.574 1.00 75.56 127 GLN A N 1
ATOM 1015 C CA . GLN A 1 127 ? -42.517 0.425 33.006 1.00 75.56 127 GLN A CA 1
ATOM 1016 C C . GLN A 1 127 ? -41.832 1.579 33.727 1.00 75.56 127 GLN A C 1
ATOM 1018 O O . GLN A 1 127 ? -40.650 1.816 33.493 1.00 75.56 127 GLN A O 1
ATOM 1023 N N . LEU A 1 128 ? -42.576 2.292 34.571 1.00 71.38 128 LEU A N 1
ATOM 1024 C CA . LEU A 1 128 ? -42.012 3.334 35.425 1.00 71.38 128 LEU A CA 1
ATOM 1025 C C . LEU A 1 128 ? -41.215 2.690 36.556 1.00 71.38 128 LEU A C 1
ATOM 1027 O O . LEU A 1 128 ? -41.641 1.680 37.132 1.00 71.38 128 LEU A O 1
ATOM 1031 N N . SER A 1 129 ? -40.060 3.272 36.865 1.00 76.31 129 SER A N 1
ATOM 1032 C CA . SER A 1 129 ? -39.330 2.899 38.070 1.00 76.31 129 SER A CA 1
ATOM 1033 C C . SER A 1 129 ? -40.057 3.432 39.320 1.00 76.31 129 SER A C 1
ATOM 1035 O O . SER A 1 129 ? -40.836 4.374 39.222 1.00 76.31 129 SER A O 1
ATOM 1037 N N . PRO A 1 130 ? -39.838 2.858 40.519 1.00 73.31 130 PRO A N 1
ATOM 1038 C CA . PRO A 1 130 ? -40.502 3.305 41.754 1.00 73.31 130 PRO A CA 1
ATOM 1039 C C . PRO A 1 130 ? -40.178 4.746 42.188 1.00 73.31 130 PRO A C 1
ATOM 1041 O O . PRO A 1 130 ? -40.752 5.229 43.163 1.00 73.31 130 PRO A O 1
ATOM 1044 N N . GLU A 1 131 ? -39.213 5.384 41.528 1.00 66.94 131 GLU A N 1
ATOM 1045 C CA . GLU A 1 131 ? -38.676 6.710 41.845 1.00 66.94 131 GLU A CA 1
ATOM 1046 C C . GLU A 1 131 ? -39.185 7.799 40.875 1.00 66.94 131 GLU A C 1
ATOM 1048 O O . GLU A 1 131 ? -38.943 8.982 41.121 1.00 66.94 131 GLU A O 1
ATOM 1053 N N . GLU A 1 132 ? -39.910 7.410 39.816 1.00 45.78 132 GLU A N 1
ATOM 1054 C CA . GLU A 1 132 ? -40.540 8.272 38.797 1.00 45.78 132 GLU A CA 1
ATOM 1055 C C . GLU A 1 132 ? -42.061 8.373 38.988 1.00 45.78 132 GLU A C 1
ATOM 1057 O O . GLU A 1 132 ? -42.595 9.493 38.810 1.00 45.78 132 GLU A O 1
#

pLDDT: mean 86.87, std 9.87, range [45.78, 97.31]

Radius of gyration: 28.29 Å; chains: 1; bounding box: 68×24×69 Å

Secondary structure (DSSP, 8-state):
-HHHHHHHHHHHHHHHHHHHHHHTT--HHHHHHHHHHHHHHHHHH----HHHHHHHHHHHHHHHHHH-HHHIIIIIIHHHHHHHHHHSPPPPHHHHHHHHHTS--SHHHHTSSS--HHHHHTSPPP---TT-

Sequence (132 aa):
MTDVIIWLLWTAALMGVGLLLAYRRFDLPTSTLTLGGALFVYSLFGPGWAIWKLLLWVLFAGLVALNSVKFRRERITLPLLRFYRTVVPQLSDTEREALEAGTVWWDGELFTGLPDWGRLMALPAPQLSPEE

Foldseek 3Di:
DVLVVQLVVLVVVLVVLLVVCVVVVDDLVVSLVSSVVSLVCCVPPNDDDPVVSVVVVVVSVVSVLCSPPVSCVPPPVVVVVVVVVVPDDDQDPVNVVVVVVVDPDVPVLVVPVDHDPVVVVPDDDDDDDPVD